Protein AF-A0AA96KJK0-F1 (afdb_monomer_lite)

Sequence (86 aa):
MKAEIILDWDYGTPTLEGLYYAAVKHGEGAGFLEFIEWRNCKWELTNGGEVVAFIDIESFTNQLRIQWPKPAPQPSNSDPEEFEEV

Foldseek 3Di:
DDDDQDAPKDFDFDPDWDWKFFWFDDPDPDIDTDIWTQDPRDTPDPPDTDGGIIDGPVSVCVSVVDDDDDDDDDPPCDDDDPDDDD

Structure (mmCIF, N/CA/C/O backbone):
data_AF-A0AA96KJK0-F1
#
_entry.id   AF-A0AA96KJK0-F1
#
loop_
_atom_site.group_PDB
_atom_site.id
_atom_site.type_symbol
_atom_site.label_atom_id
_atom_site.label_alt_id
_atom_site.label_comp_id
_atom_site.label_asym_id
_atom_site.label_entity_id
_atom_site.label_seq_id
_atom_site.pdbx_PDB_ins_code
_atom_site.Cartn_x
_atom_site.Cartn_y
_atom_site.Cartn_z
_atom_site.occupancy
_atom_site.B_iso_or_equiv
_atom_site.auth_seq_id
_atom_site.auth_comp_id
_atom_site.auth_asym_id
_atom_site.auth_atom_id
_atom_site.pdbx_PDB_model_num
ATOM 1 N N . MET A 1 1 ? 11.245 -12.308 20.894 1.00 56.00 1 MET A N 1
ATOM 2 C CA . MET A 1 1 ? 10.678 -13.123 19.798 1.00 56.00 1 MET A CA 1
ATOM 3 C C . MET A 1 1 ? 10.236 -12.146 18.720 1.00 56.00 1 MET A C 1
ATOM 5 O O . MET A 1 1 ? 9.538 -11.202 19.065 1.00 56.00 1 MET A O 1
ATOM 9 N N . LYS A 1 2 ? 10.732 -12.264 17.484 1.00 66.19 2 LYS A N 1
ATOM 10 C CA . LYS A 1 2 ? 10.319 -11.383 16.381 1.00 66.19 2 LYS A CA 1
ATOM 11 C C . LYS A 1 2 ? 9.051 -11.987 15.785 1.00 66.19 2 LYS A C 1
ATOM 13 O O . LYS A 1 2 ? 9.074 -13.161 15.432 1.00 66.19 2 LYS A O 1
ATOM 18 N N . ALA A 1 3 ? 7.958 -11.233 15.756 1.00 74.12 3 ALA A N 1
ATOM 19 C CA . ALA A 1 3 ? 6.776 -11.655 15.019 1.00 74.12 3 ALA A CA 1
ATOM 20 C C . ALA A 1 3 ? 7.078 -11.523 13.523 1.00 74.12 3 ALA A C 1
ATOM 22 O O . ALA A 1 3 ? 7.626 -10.506 13.089 1.00 74.12 3 ALA A O 1
ATOM 23 N N . GLU A 1 4 ? 6.768 -12.565 12.764 1.00 81.56 4 GLU A N 1
ATOM 24 C CA . GLU A 1 4 ? 6.764 -12.519 11.308 1.00 81.56 4 GLU A CA 1
ATOM 25 C C . GLU A 1 4 ? 5.343 -12.191 10.855 1.00 81.56 4 GLU A C 1
ATOM 27 O O . GLU A 1 4 ? 4.381 -12.796 11.328 1.00 81.56 4 GLU A O 1
ATOM 32 N N . ILE A 1 5 ? 5.220 -11.191 9.989 1.00 81.44 5 ILE A N 1
ATOM 33 C CA . ILE A 1 5 ? 3.957 -10.788 9.378 1.00 81.44 5 ILE A CA 1
ATOM 34 C C . ILE A 1 5 ? 4.071 -11.176 7.909 1.00 81.44 5 ILE A C 1
ATOM 36 O O . ILE A 1 5 ? 4.900 -10.621 7.188 1.00 81.44 5 ILE A O 1
ATOM 40 N N . ILE A 1 6 ? 3.259 -12.142 7.494 1.00 86.94 6 ILE A N 1
ATOM 41 C CA . ILE A 1 6 ? 3.114 -12.540 6.095 1.00 86.94 6 ILE A CA 1
ATOM 42 C C . ILE A 1 6 ? 1.876 -11.818 5.579 1.00 86.94 6 ILE A C 1
ATOM 44 O O . ILE A 1 6 ? 0.806 -11.980 6.158 1.00 86.94 6 ILE A O 1
ATOM 48 N N . LEU A 1 7 ? 2.053 -10.991 4.550 1.00 89.62 7 LEU A N 1
ATOM 49 C CA . LEU A 1 7 ? 0.967 -10.237 3.934 1.00 89.62 7 LEU A CA 1
ATOM 50 C C . LEU A 1 7 ? 0.487 -10.947 2.671 1.00 89.62 7 LEU A C 1
ATOM 52 O O . LEU A 1 7 ? 1.308 -11.374 1.853 1.00 89.62 7 LEU A O 1
ATOM 56 N N . ASP A 1 8 ? -0.829 -11.015 2.503 1.00 92.50 8 ASP A N 1
ATOM 57 C CA . ASP A 1 8 ? -1.452 -11.451 1.251 1.00 92.50 8 ASP A CA 1
ATOM 58 C C . ASP A 1 8 ? -1.406 -10.298 0.241 1.00 92.50 8 ASP A C 1
ATOM 60 O O . ASP A 1 8 ? -2.290 -9.446 0.199 1.00 92.50 8 ASP A O 1
ATOM 64 N N . TRP A 1 9 ? -0.310 -10.230 -0.513 1.00 96.00 9 TRP A N 1
ATOM 65 C CA . TRP A 1 9 ? -0.078 -9.189 -1.510 1.00 96.00 9 TRP A CA 1
ATOM 66 C C . TRP A 1 9 ? -0.942 -9.372 -2.759 1.00 96.00 9 TRP A C 1
ATOM 68 O O . TRP A 1 9 ? -0.992 -10.458 -3.338 1.00 96.00 9 TRP A O 1
ATOM 78 N N . ASP A 1 10 ? -1.491 -8.264 -3.242 1.00 97.12 10 ASP A N 1
ATOM 79 C CA . ASP A 1 10 ? -2.045 -8.116 -4.581 1.00 97.12 10 ASP A CA 1
ATOM 80 C C . ASP A 1 10 ? -1.010 -7.536 -5.553 1.00 97.12 10 ASP A C 1
ATOM 82 O O . ASP A 1 10 ? -0.034 -6.880 -5.171 1.00 97.12 10 ASP A O 1
ATOM 86 N N . TYR A 1 11 ? -1.244 -7.769 -6.845 1.00 96.75 11 TYR A N 1
ATOM 87 C CA . TYR A 1 11 ? -0.354 -7.376 -7.937 1.00 96.75 11 TYR A CA 1
ATOM 88 C C . TYR A 1 11 ? -1.127 -6.650 -9.044 1.00 96.75 11 TYR A C 1
ATOM 90 O O . TYR A 1 11 ? -2.311 -6.901 -9.266 1.00 96.75 11 TYR A O 1
ATOM 98 N N . GLY A 1 12 ? -0.441 -5.780 -9.791 1.00 95.06 12 GLY A N 1
ATOM 99 C CA . GLY A 1 12 ? -1.034 -5.008 -10.886 1.00 95.06 12 GLY A CA 1
ATOM 100 C C . GLY A 1 12 ? -1.548 -3.641 -10.435 1.00 95.06 12 GLY A C 1
ATOM 101 O O . GLY A 1 12 ? -0.837 -2.906 -9.754 1.00 95.06 12 GLY A O 1
ATOM 102 N N . THR A 1 13 ? -2.764 -3.277 -10.842 1.00 94.62 13 THR A N 1
ATOM 103 C CA . THR A 1 13 ? -3.383 -1.982 -10.512 1.00 94.62 13 THR A CA 1
ATOM 104 C C . THR A 1 13 ? -4.611 -2.172 -9.624 1.00 94.62 13 THR A C 1
ATOM 106 O O . THR A 1 13 ? -5.468 -2.986 -9.984 1.00 94.62 13 THR A O 1
ATOM 109 N N . PRO A 1 14 ? -4.765 -1.405 -8.533 1.00 96.06 14 PRO A N 1
ATOM 110 C CA . PRO A 1 14 ? -5.960 -1.473 -7.705 1.00 96.06 14 PRO A CA 1
ATOM 111 C C . PRO A 1 14 ? -7.225 -1.058 -8.465 1.00 96.06 14 PRO A C 1
ATOM 113 O O . PRO A 1 14 ? -7.204 -0.162 -9.313 1.00 96.06 14 PRO A O 1
ATOM 116 N N . THR A 1 15 ? -8.354 -1.682 -8.130 1.00 93.31 15 THR A N 1
ATOM 117 C CA . THR A 1 15 ? -9.662 -1.367 -8.733 1.00 93.31 15 THR A CA 1
ATOM 118 C C . THR A 1 15 ? -10.365 -0.191 -8.065 1.00 93.31 15 THR A C 1
ATOM 120 O O . THR A 1 15 ? -11.205 0.452 -8.691 1.00 93.31 15 THR A O 1
ATOM 123 N N . LEU A 1 16 ? -10.054 0.078 -6.795 1.00 95.69 16 LEU A N 1
ATOM 124 C CA . LEU A 1 16 ? -10.700 1.105 -5.982 1.00 95.69 16 LEU A CA 1
ATOM 125 C C . LEU A 1 16 ? -9.699 2.192 -5.606 1.00 95.69 16 LEU A C 1
ATOM 127 O O . LEU A 1 16 ? -8.555 1.896 -5.264 1.00 95.69 16 LEU A O 1
ATOM 131 N N . GLU A 1 17 ? -10.134 3.449 -5.641 1.00 96.81 17 GLU A N 1
ATOM 132 C CA . GLU A 1 17 ? -9.349 4.537 -5.056 1.00 96.81 17 GLU A CA 1
ATOM 133 C C . GLU A 1 17 ? -9.238 4.364 -3.541 1.00 96.81 17 GLU A C 1
ATOM 135 O O . GLU A 1 17 ? -10.184 3.919 -2.889 1.00 96.81 17 GLU A O 1
ATOM 140 N N . GLY A 1 18 ? -8.090 4.734 -2.975 1.00 96.56 18 GLY A N 1
ATOM 141 C CA . GLY A 1 18 ? -7.872 4.620 -1.538 1.00 96.56 18 GLY A CA 1
ATOM 142 C C . GLY A 1 18 ? -6.405 4.576 -1.137 1.00 96.56 18 GLY A C 1
ATOM 143 O O . GLY A 1 18 ? -5.510 4.770 -1.958 1.00 96.56 18 GLY A O 1
ATOM 144 N N . LEU A 1 19 ? -6.183 4.319 0.152 1.00 97.12 19 LEU A N 1
ATOM 145 C CA . LEU A 1 19 ? -4.861 4.161 0.746 1.00 97.12 19 LEU A CA 1
ATOM 146 C C . LEU A 1 19 ? -4.469 2.682 0.771 1.00 97.12 19 LEU A C 1
ATOM 148 O O . LEU A 1 19 ? -5.230 1.839 1.250 1.00 97.12 19 LEU A O 1
ATOM 152 N N . TYR A 1 20 ? -3.259 2.393 0.310 1.00 97.44 20 TYR A N 1
ATOM 153 C CA . TYR A 1 20 ? -2.705 1.046 0.248 1.00 97.44 20 TYR A CA 1
ATOM 154 C C . TYR A 1 20 ? -1.365 0.999 0.967 1.00 97.44 20 TYR A C 1
ATOM 156 O O . TYR A 1 20 ? -0.620 1.976 0.953 1.00 97.44 20 TYR A O 1
ATOM 164 N N . TYR A 1 21 ? -1.035 -0.143 1.559 1.00 96.19 21 TYR A N 1
ATOM 165 C CA . TYR A 1 21 ? 0.339 -0.453 1.932 1.00 96.19 21 TYR A CA 1
ATOM 166 C C . TYR A 1 21 ? 1.012 -1.135 0.742 1.00 96.19 21 TYR A C 1
ATOM 168 O O . TYR A 1 21 ? 0.526 -2.151 0.249 1.00 96.19 21 TYR A O 1
ATOM 176 N N . ALA A 1 22 ? 2.097 -0.559 0.240 1.00 96.50 22 ALA A N 1
ATOM 177 C CA . ALA A 1 22 ? 2.671 -0.930 -1.045 1.00 96.50 22 ALA A CA 1
ATOM 178 C C . ALA A 1 22 ? 4.166 -1.223 -0.941 1.00 96.50 22 ALA A C 1
ATOM 180 O O . ALA A 1 22 ? 4.900 -0.566 -0.201 1.00 96.50 22 ALA A O 1
ATOM 181 N N . ALA A 1 23 ? 4.616 -2.198 -1.729 1.00 95.62 23 ALA A N 1
ATOM 182 C CA . ALA A 1 23 ? 6.022 -2.457 -1.976 1.00 95.62 23 ALA A CA 1
ATOM 183 C C . ALA A 1 23 ? 6.474 -1.675 -3.212 1.00 95.62 23 ALA A C 1
ATOM 185 O O . ALA A 1 23 ? 5.989 -1.909 -4.322 1.00 95.62 23 ALA A O 1
ATOM 186 N N . VAL A 1 24 ? 7.421 -0.759 -3.014 1.00 95.56 24 VAL A N 1
ATOM 187 C CA . VAL A 1 24 ? 7.969 0.111 -4.058 1.00 95.56 24 VAL A CA 1
ATOM 188 C C . VAL A 1 24 ? 9.388 -0.318 -4.387 1.00 95.56 24 VAL A C 1
ATOM 190 O O . VAL A 1 24 ? 10.214 -0.517 -3.494 1.00 95.56 24 VAL A O 1
ATOM 193 N N . LYS A 1 25 ? 9.689 -0.431 -5.678 1.00 95.12 25 LYS A N 1
ATOM 194 C CA . LYS A 1 25 ? 11.006 -0.793 -6.198 1.00 95.12 25 LYS A CA 1
ATOM 195 C C . LYS A 1 25 ? 11.667 0.393 -6.907 1.00 95.12 25 LYS A C 1
ATOM 197 O O . LYS A 1 25 ? 11.030 1.112 -7.675 1.00 95.12 25 LYS A O 1
ATOM 202 N N . HIS A 1 26 ? 12.971 0.556 -6.683 1.00 91.19 26 HIS A N 1
ATOM 203 C CA . HIS A 1 26 ? 13.850 1.515 -7.353 1.00 91.19 26 HIS A CA 1
ATOM 204 C C . HIS A 1 26 ? 15.009 0.779 -8.033 1.00 91.19 26 HIS A C 1
ATOM 206 O O . HIS A 1 26 ? 15.995 0.406 -7.392 1.00 91.19 26 HIS A O 1
ATOM 212 N N . GLY A 1 27 ? 14.906 0.580 -9.349 1.00 83.50 27 GLY A N 1
ATOM 213 C CA . GLY A 1 27 ? 15.910 -0.173 -10.106 1.00 83.50 27 GLY A CA 1
ATOM 214 C C . GLY A 1 27 ? 16.050 -1.615 -9.604 1.00 83.50 27 GLY A C 1
ATOM 215 O O . GLY A 1 27 ? 15.113 -2.177 -9.051 1.00 83.50 27 GLY A O 1
ATOM 216 N N . GLU A 1 28 ? 17.209 -2.245 -9.798 1.00 80.06 28 GLU A N 1
ATOM 217 C CA . GLU A 1 28 ? 17.381 -3.675 -9.486 1.00 80.06 28 GLU A CA 1
ATOM 218 C C . GLU A 1 28 ? 17.652 -3.985 -8.005 1.00 80.06 28 GLU A C 1
ATOM 220 O O . GLU A 1 28 ? 17.396 -5.107 -7.574 1.00 80.06 28 GLU A O 1
ATOM 225 N N . GLY A 1 29 ? 18.145 -3.018 -7.224 1.00 80.88 29 GLY A N 1
ATOM 226 C CA . GLY A 1 29 ? 18.727 -3.289 -5.902 1.00 80.88 29 GLY A CA 1
ATOM 227 C C . GLY A 1 29 ? 18.111 -2.552 -4.715 1.00 80.88 29 GLY A C 1
ATOM 228 O O . GLY A 1 29 ? 18.555 -2.778 -3.592 1.00 80.88 29 GLY A O 1
ATOM 229 N N . ALA A 1 30 ? 17.132 -1.670 -4.928 1.00 88.75 30 ALA A N 1
ATOM 230 C CA . ALA A 1 30 ? 16.551 -0.863 -3.858 1.00 88.75 30 ALA A CA 1
ATOM 231 C C . ALA A 1 30 ? 15.022 -0.928 -3.859 1.00 88.75 30 ALA A C 1
ATOM 233 O O . ALA A 1 30 ? 14.382 -1.085 -4.899 1.00 88.75 30 ALA A O 1
ATOM 234 N N . GLY A 1 31 ? 14.437 -0.788 -2.674 1.00 92.31 31 GLY A N 1
ATOM 235 C CA . GLY A 1 31 ? 12.999 -0.727 -2.486 1.00 92.31 31 GLY A CA 1
ATOM 236 C C . GLY A 1 31 ? 12.636 -0.421 -1.042 1.00 92.31 31 GLY A C 1
ATOM 237 O O . GLY A 1 31 ? 13.486 -0.470 -0.149 1.00 92.31 31 GLY A O 1
ATOM 238 N N . PHE A 1 32 ? 11.375 -0.085 -0.826 1.00 92.88 32 PHE A N 1
ATOM 239 C CA . PHE A 1 32 ? 10.821 0.203 0.490 1.00 92.88 32 PHE A CA 1
ATOM 240 C C . PHE A 1 32 ? 9.339 -0.165 0.538 1.00 92.88 32 PHE A C 1
ATOM 242 O O . PHE A 1 32 ? 8.724 -0.470 -0.484 1.00 92.88 32 PHE A O 1
ATOM 249 N N . LEU A 1 33 ? 8.786 -0.161 1.747 1.00 93.62 33 LEU A N 1
ATOM 250 C CA . LEU A 1 33 ? 7.361 -0.336 1.988 1.00 93.62 33 LEU A CA 1
ATOM 251 C C . LEU A 1 33 ? 6.794 0.984 2.513 1.00 93.62 33 LEU A C 1
ATOM 253 O O . LEU A 1 33 ? 7.364 1.557 3.444 1.00 93.62 33 LEU A O 1
ATOM 257 N N . GLU A 1 34 ? 5.696 1.462 1.940 1.00 93.38 34 GLU A N 1
ATOM 258 C CA . GLU A 1 34 ? 5.090 2.752 2.292 1.00 93.38 34 GLU A CA 1
ATOM 259 C C . GLU A 1 34 ? 3.562 2.707 2.140 1.00 93.38 34 GLU A C 1
ATOM 261 O O . GLU A 1 34 ? 3.023 1.859 1.429 1.00 93.38 34 GLU A O 1
ATOM 266 N N . PHE A 1 35 ? 2.860 3.616 2.823 1.00 95.06 35 PHE A N 1
ATOM 267 C CA . PHE A 1 35 ? 1.442 3.865 2.575 1.00 95.06 35 PHE A CA 1
ATOM 268 C C . PHE A 1 35 ? 1.274 4.870 1.435 1.00 95.06 35 PHE A C 1
ATOM 270 O O . PHE A 1 35 ? 1.750 5.998 1.538 1.00 95.06 35 PHE A O 1
ATOM 277 N N . ILE A 1 36 ? 0.601 4.466 0.359 1.00 95.88 36 ILE A N 1
ATOM 278 C CA . ILE A 1 36 ? 0.511 5.231 -0.889 1.00 95.88 36 ILE A CA 1
ATOM 279 C C . ILE A 1 36 ? -0.949 5.299 -1.335 1.00 95.88 36 ILE A C 1
ATOM 281 O O . ILE A 1 36 ? -1.674 4.302 -1.289 1.00 95.88 36 ILE A O 1
ATOM 285 N N . GLU A 1 37 ? -1.390 6.481 -1.766 1.00 96.56 37 GLU A N 1
ATOM 286 C CA . GLU A 1 37 ? -2.723 6.661 -2.339 1.00 96.56 37 GLU A CA 1
ATOM 287 C C . GLU A 1 37 ? -2.761 6.218 -3.809 1.00 96.56 37 GLU A C 1
ATOM 289 O O . GLU A 1 37 ? -1.903 6.589 -4.619 1.00 96.56 37 GLU A O 1
ATOM 294 N N . TRP A 1 38 ? -3.796 5.454 -4.159 1.00 97.06 38 TRP A N 1
ATOM 295 C CA . TRP A 1 38 ? -4.212 5.205 -5.536 1.00 97.06 38 TRP A CA 1
ATOM 29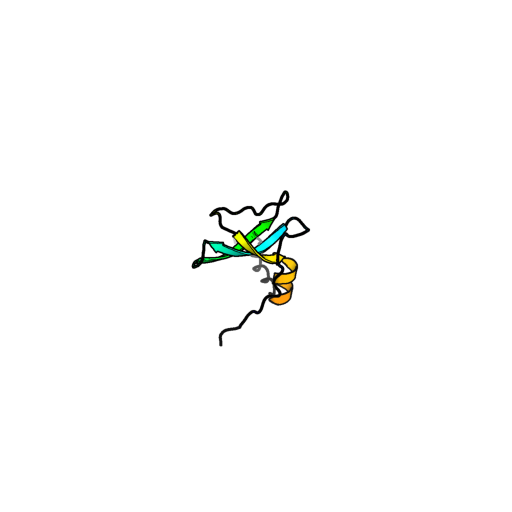6 C C . TRP A 1 38 ? -5.393 6.110 -5.868 1.00 97.06 38 TRP A C 1
ATOM 298 O O . TRP A 1 38 ? -6.456 6.012 -5.245 1.00 97.06 38 TRP A O 1
ATOM 308 N N . ARG A 1 39 ? -5.217 6.992 -6.852 1.00 96.81 39 ARG A N 1
ATOM 309 C CA . ARG A 1 39 ? -6.237 7.963 -7.255 1.00 96.81 39 ARG A CA 1
ATOM 310 C C . ARG A 1 39 ? -6.120 8.299 -8.729 1.00 96.81 39 ARG A C 1
ATOM 312 O O . ARG A 1 39 ? -5.014 8.401 -9.245 1.00 96.81 39 ARG A O 1
ATOM 319 N N . ASN A 1 40 ? -7.238 8.514 -9.416 1.00 95.50 40 ASN A N 1
ATOM 320 C CA . ASN A 1 40 ? -7.274 8.843 -10.842 1.00 95.50 40 ASN A CA 1
ATOM 321 C C . ASN A 1 40 ? -6.437 7.867 -11.695 1.00 95.50 40 ASN A C 1
ATOM 323 O O . ASN A 1 40 ? -5.709 8.286 -12.596 1.00 95.50 40 ASN A O 1
ATOM 327 N N . CYS A 1 41 ? -6.511 6.572 -11.370 1.00 94.69 41 CYS A N 1
ATOM 328 C CA . CYS A 1 41 ? -5.758 5.498 -12.026 1.00 94.69 41 CYS A CA 1
ATOM 329 C C . CYS A 1 41 ? -4.223 5.652 -11.969 1.00 94.69 41 CYS A C 1
ATOM 331 O O . CYS A 1 41 ? -3.526 5.213 -12.887 1.00 94.69 41 CYS A O 1
ATOM 333 N N . LYS A 1 42 ? -3.687 6.276 -10.913 1.00 95.38 42 LYS A N 1
ATOM 334 C CA . LYS A 1 42 ? -2.244 6.426 -10.688 1.00 95.38 42 LYS A CA 1
ATOM 335 C C . LYS A 1 42 ? -1.879 6.345 -9.203 1.00 95.38 42 LYS A C 1
ATOM 337 O O . LYS A 1 42 ? -2.679 6.679 -8.331 1.00 95.38 42 LYS A O 1
ATOM 342 N N . TRP A 1 43 ? -0.642 5.930 -8.936 1.00 95.62 43 TRP A N 1
ATOM 343 C CA . TRP A 1 43 ? -0.028 5.988 -7.611 1.00 95.62 43 TRP A CA 1
ATOM 344 C C . TRP A 1 43 ? 0.536 7.389 -7.354 1.00 95.62 43 TRP A C 1
ATOM 346 O O . TRP A 1 43 ? 1.300 7.905 -8.173 1.00 95.62 43 TRP A O 1
ATOM 356 N N . GLU A 1 44 ? 0.193 7.999 -6.221 1.00 94.50 44 GLU A N 1
ATOM 357 C CA . GLU A 1 44 ? 0.738 9.301 -5.810 1.00 94.50 44 GLU A CA 1
ATOM 358 C C . GLU A 1 44 ? 2.097 9.114 -5.106 1.00 94.50 44 GLU A C 1
ATOM 360 O O . GLU A 1 44 ? 2.211 9.155 -3.883 1.00 94.50 44 GLU A O 1
ATOM 365 N N . LEU A 1 45 ? 3.143 8.855 -5.897 1.00 89.50 45 LEU A N 1
ATOM 366 C CA . LEU A 1 45 ? 4.506 8.622 -5.407 1.00 89.50 45 LEU A CA 1
ATOM 367 C C . LEU A 1 45 ? 5.290 9.933 -5.267 1.00 89.50 45 LEU A C 1
ATOM 369 O O . LEU A 1 45 ? 5.522 10.632 -6.252 1.00 89.50 45 LEU A O 1
ATOM 373 N N . THR A 1 46 ? 5.795 10.219 -4.065 1.00 83.12 46 THR A N 1
ATOM 374 C CA . THR A 1 46 ? 6.622 11.415 -3.810 1.00 83.12 46 THR A CA 1
ATOM 375 C C . THR A 1 46 ? 8.038 11.287 -4.387 1.00 83.12 46 THR A C 1
ATOM 377 O O . THR A 1 46 ? 8.591 12.259 -4.895 1.00 83.12 46 THR A O 1
ATOM 380 N N . ASN A 1 47 ? 8.629 10.087 -4.342 1.00 78.44 47 ASN A N 1
ATOM 381 C CA . ASN A 1 47 ? 10.046 9.862 -4.669 1.00 78.44 47 ASN A CA 1
ATOM 382 C C . ASN A 1 47 ? 10.268 9.076 -5.976 1.00 78.44 47 ASN A C 1
ATOM 384 O O . ASN A 1 47 ? 11.391 8.661 -6.263 1.00 78.44 47 ASN A O 1
ATOM 388 N N . GLY A 1 48 ? 9.218 8.878 -6.782 1.00 84.94 48 GLY A N 1
ATOM 389 C CA . GLY A 1 48 ? 9.243 7.996 -7.953 1.00 84.94 48 GLY A CA 1
ATOM 390 C C . GLY A 1 48 ? 9.265 6.509 -7.577 1.00 84.94 48 GLY A C 1
ATOM 391 O O . GLY A 1 48 ? 8.874 6.146 -6.472 1.00 84.94 48 GLY A O 1
ATOM 392 N N . GLY A 1 49 ? 9.725 5.659 -8.501 1.00 90.50 49 GLY A N 1
ATOM 393 C CA . GLY A 1 49 ? 9.740 4.199 -8.338 1.00 90.50 49 GLY A CA 1
ATOM 394 C C . GLY A 1 49 ? 8.535 3.504 -8.976 1.00 90.50 49 GLY A C 1
ATOM 395 O O . GLY A 1 49 ? 7.710 4.137 -9.634 1.00 90.50 49 GLY A O 1
ATOM 396 N N . GLU A 1 50 ? 8.464 2.187 -8.803 1.00 93.94 50 GLU A N 1
ATOM 397 C CA . GLU A 1 50 ? 7.376 1.342 -9.304 1.00 93.94 50 GLU A CA 1
ATOM 398 C C . GLU A 1 50 ? 6.755 0.556 -8.148 1.00 93.94 50 GLU A C 1
ATOM 400 O O . GLU A 1 50 ? 7.464 -0.126 -7.404 1.00 93.94 50 GLU A O 1
ATOM 405 N N . VAL A 1 51 ? 5.431 0.636 -8.002 1.00 96.00 51 VAL A N 1
ATOM 406 C CA . VAL A 1 51 ? 4.692 -0.234 -7.082 1.00 96.00 51 VAL A CA 1
ATOM 407 C C . VAL A 1 51 ? 4.606 -1.623 -7.703 1.00 96.00 51 VAL A C 1
ATOM 409 O O . VAL A 1 51 ? 3.995 -1.793 -8.755 1.00 96.00 51 VAL A O 1
ATOM 412 N N . VAL A 1 52 ? 5.215 -2.613 -7.050 1.00 96.25 52 VAL A N 1
ATOM 413 C CA . VAL A 1 52 ? 5.277 -3.999 -7.550 1.00 96.25 52 VAL A CA 1
ATOM 414 C C . VAL A 1 52 ? 4.266 -4.923 -6.878 1.00 96.25 52 VAL A C 1
ATOM 416 O O . VAL A 1 52 ? 3.935 -5.967 -7.433 1.00 96.25 52 VAL A O 1
ATOM 419 N N . ALA A 1 53 ? 3.786 -4.547 -5.695 1.00 97.31 53 ALA A N 1
ATOM 420 C CA . ALA A 1 53 ? 2.752 -5.249 -4.950 1.00 97.31 53 ALA A CA 1
ATOM 421 C C . ALA A 1 53 ? 2.076 -4.283 -3.970 1.00 97.31 53 ALA A C 1
ATOM 423 O O . ALA A 1 53 ? 2.698 -3.312 -3.527 1.00 97.31 53 ALA A O 1
ATOM 424 N N . PHE A 1 54 ? 0.826 -4.548 -3.616 1.00 97.75 54 PHE A N 1
ATOM 425 C CA . PHE A 1 54 ? 0.067 -3.726 -2.678 1.00 97.75 54 PHE A CA 1
ATOM 426 C C . PH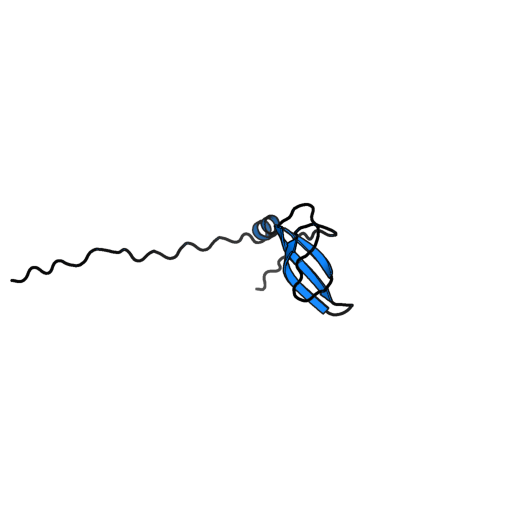E A 1 54 ? -0.912 -4.565 -1.857 1.00 97.75 54 PHE A C 1
ATOM 428 O O . PHE A 1 54 ? -1.181 -5.714 -2.177 1.00 97.75 54 PHE A O 1
ATOM 435 N N . ILE A 1 55 ? -1.432 -3.983 -0.786 1.00 96.75 55 ILE A N 1
ATOM 436 C CA . ILE A 1 55 ? -2.568 -4.490 -0.019 1.00 96.75 55 ILE A CA 1
ATOM 437 C C . ILE A 1 55 ? -3.383 -3.280 0.436 1.00 96.75 55 ILE A C 1
ATOM 439 O O . ILE A 1 55 ? -2.815 -2.256 0.836 1.00 96.75 55 ILE A O 1
ATOM 443 N N . ASP A 1 56 ? -4.707 -3.343 0.322 1.00 95.38 56 ASP A N 1
ATOM 444 C CA . ASP A 1 56 ? -5.560 -2.255 0.799 1.00 95.38 56 ASP A CA 1
ATOM 445 C C . ASP A 1 56 ? -5.506 -2.149 2.335 1.00 95.38 56 ASP A C 1
ATOM 447 O O . ASP A 1 56 ? -5.213 -3.114 3.050 1.00 95.38 56 ASP A O 1
ATOM 451 N N . ILE A 1 57 ? -5.757 -0.949 2.865 1.00 92.44 57 ILE A N 1
ATOM 452 C CA . ILE A 1 57 ? -5.618 -0.684 4.303 1.00 92.44 57 ILE A CA 1
ATOM 453 C C . ILE A 1 57 ? -6.577 -1.519 5.170 1.00 92.44 57 ILE A C 1
ATOM 455 O O . ILE A 1 57 ? -6.243 -1.856 6.311 1.00 92.44 57 ILE A O 1
ATOM 459 N N . GLU A 1 58 ? -7.755 -1.877 4.656 1.00 90.19 58 GLU A N 1
ATOM 460 C CA . GLU A 1 58 ? -8.731 -2.690 5.383 1.00 90.19 58 GLU A CA 1
ATOM 461 C C . GLU A 1 58 ? -8.217 -4.130 5.512 1.00 90.19 58 GLU A C 1
ATOM 463 O O . GLU A 1 58 ? -8.119 -4.656 6.624 1.00 90.19 58 GLU A O 1
ATOM 468 N N . SER A 1 59 ? -7.767 -4.736 4.412 1.00 91.56 59 SER A N 1
ATOM 469 C CA . SER A 1 59 ? -7.150 -6.068 4.416 1.00 91.56 59 SER A CA 1
ATOM 470 C C . SER A 1 59 ? -5.893 -6.114 5.287 1.00 91.56 59 SER A C 1
ATOM 472 O O . SER A 1 59 ? -5.731 -7.028 6.101 1.00 91.56 59 SER A O 1
ATOM 474 N N . PHE A 1 60 ? -5.039 -5.092 5.199 1.00 92.00 60 PHE A N 1
ATOM 475 C CA . PHE A 1 60 ? -3.839 -4.978 6.027 1.00 92.00 60 PHE A CA 1
ATOM 476 C C . PHE A 1 60 ? -4.164 -4.928 7.527 1.00 92.00 60 PHE A C 1
ATOM 478 O O . PHE A 1 60 ? -3.594 -5.680 8.323 1.00 92.00 60 PHE A O 1
ATOM 485 N N . THR A 1 61 ? -5.109 -4.076 7.936 1.00 88.50 61 THR A N 1
ATOM 486 C CA . THR A 1 61 ? -5.493 -3.949 9.354 1.00 88.50 61 THR A CA 1
ATOM 487 C C . THR A 1 61 ? -6.166 -5.215 9.890 1.00 88.50 61 THR A C 1
ATOM 489 O O . THR A 1 61 ? -5.889 -5.615 11.028 1.00 88.50 61 THR A O 1
ATOM 492 N N . ASN A 1 62 ? -6.960 -5.897 9.060 1.00 87.00 62 ASN A N 1
ATOM 493 C CA . ASN A 1 62 ? -7.574 -7.183 9.391 1.00 87.00 62 ASN A CA 1
ATOM 494 C C . ASN A 1 62 ? -6.531 -8.289 9.638 1.00 87.00 62 ASN A C 1
ATOM 496 O O . ASN A 1 62 ? -6.695 -9.086 10.567 1.00 87.00 62 ASN A O 1
ATOM 500 N N . GLN A 1 63 ? -5.430 -8.315 8.878 1.00 87.75 63 GLN A N 1
ATOM 501 C CA . GLN A 1 63 ? -4.354 -9.300 9.062 1.00 87.75 63 GLN A CA 1
ATOM 502 C C . GLN A 1 63 ? -3.520 -9.047 10.325 1.00 87.75 63 GLN A C 1
ATOM 504 O O . GLN A 1 63 ? -3.090 -9.991 10.992 1.00 87.75 63 GLN A O 1
ATOM 509 N N . LEU A 1 64 ? -3.327 -7.783 10.709 1.00 82.69 64 LEU A N 1
ATOM 510 C CA . LEU A 1 64 ? -2.481 -7.426 11.850 1.00 82.69 64 LEU A CA 1
ATOM 511 C C . LEU A 1 64 ? -3.159 -7.559 13.223 1.00 82.69 64 LEU A C 1
ATOM 513 O O . LEU A 1 64 ? -2.480 -7.418 14.242 1.00 82.69 64 LEU A O 1
ATOM 517 N N . ARG A 1 65 ? -4.474 -7.827 13.280 1.00 73.31 65 ARG A N 1
ATOM 518 C CA . ARG A 1 65 ? -5.261 -7.884 14.533 1.00 73.31 65 ARG A CA 1
ATOM 519 C C . ARG A 1 65 ? -4.987 -6.691 15.464 1.00 73.31 65 ARG A C 1
ATOM 521 O O . ARG A 1 65 ? -4.897 -6.851 16.684 1.00 73.31 65 ARG A O 1
ATOM 528 N N . ILE A 1 66 ? -4.817 -5.498 14.897 1.00 74.38 66 ILE A N 1
ATOM 529 C CA . ILE A 1 66 ? -4.478 -4.304 15.675 1.00 74.38 66 ILE A CA 1
ATOM 530 C C . ILE A 1 66 ? -5.695 -3.903 16.505 1.00 74.38 66 ILE A C 1
ATOM 532 O O . ILE A 1 66 ? -6.767 -3.629 15.972 1.00 74.38 66 ILE A O 1
ATOM 536 N N . GLN A 1 67 ? -5.523 -3.838 17.823 1.00 75.44 67 GLN A N 1
ATOM 537 C CA . GLN A 1 67 ? -6.499 -3.181 18.682 1.00 75.44 67 GLN A CA 1
ATOM 538 C C . GLN A 1 67 ? -6.240 -1.681 18.653 1.00 75.44 67 GLN A C 1
ATOM 540 O O . GLN A 1 67 ? -5.129 -1.232 18.943 1.00 75.44 67 GLN A O 1
ATOM 545 N N . TRP A 1 68 ? -7.274 -0.905 18.337 1.00 77.44 68 TRP A N 1
ATOM 546 C CA . TRP A 1 68 ? -7.208 0.541 18.485 1.00 77.44 68 TRP A CA 1
ATOM 547 C C . TRP A 1 68 ? -6.897 0.903 19.946 1.00 77.44 68 TRP A C 1
ATOM 549 O O . TRP A 1 68 ? -7.493 0.319 20.861 1.00 77.44 68 TRP A O 1
ATOM 559 N N . PRO A 1 69 ? -5.974 1.848 20.197 1.00 83.19 69 PRO A N 1
ATOM 560 C CA . PRO A 1 69 ? -5.711 2.313 21.547 1.00 83.19 69 PRO A CA 1
ATOM 561 C C . PRO A 1 69 ? -6.977 2.935 22.135 1.00 83.19 69 PRO A C 1
ATOM 563 O O . PRO A 1 69 ? -7.734 3.629 21.453 1.00 83.19 69 PRO A O 1
ATOM 566 N N . LYS A 1 70 ? -7.209 2.696 23.427 1.00 85.50 70 LYS A N 1
ATOM 567 C CA . LYS A 1 70 ? -8.291 3.371 24.144 1.00 85.50 70 LYS A CA 1
ATOM 568 C C . LYS A 1 70 ? -7.978 4.871 24.207 1.00 85.50 70 LYS A C 1
ATOM 570 O O . LYS A 1 70 ? -6.821 5.215 24.466 1.00 85.50 70 LYS A O 1
ATOM 575 N N . PRO A 1 71 ? -8.971 5.755 24.007 1.00 84.56 71 PRO A N 1
ATOM 576 C CA . PRO A 1 71 ? -8.791 7.181 24.241 1.00 84.56 71 PRO A CA 1
ATOM 577 C C . PRO A 1 71 ? -8.223 7.420 25.640 1.00 84.56 71 PRO A C 1
ATOM 579 O O . PRO A 1 71 ? -8.605 6.732 26.592 1.00 84.56 71 PRO A O 1
ATOM 582 N N . ALA A 1 72 ? -7.316 8.389 25.766 1.00 81.44 72 ALA A N 1
ATOM 583 C CA . ALA A 1 72 ? -6.868 8.825 27.079 1.00 81.44 72 ALA A CA 1
ATOM 584 C C . ALA A 1 72 ? -8.086 9.301 27.898 1.00 81.44 72 ALA A C 1
ATOM 586 O O . ALA A 1 72 ? -9.000 9.904 27.321 1.00 81.44 72 ALA A O 1
ATOM 587 N N . PRO A 1 73 ? -8.125 9.051 29.218 1.00 79.75 73 PRO A N 1
ATOM 588 C CA . PRO A 1 73 ? -9.148 9.634 30.075 1.00 79.75 73 PRO A CA 1
ATOM 589 C C . PRO A 1 73 ? -9.132 11.153 29.898 1.00 79.75 73 PRO A C 1
ATOM 591 O O . PRO A 1 73 ? -8.075 11.775 30.017 1.00 79.75 73 PRO A O 1
ATOM 594 N N . GLN A 1 74 ? -10.279 11.753 29.586 1.00 75.50 74 GLN A N 1
ATOM 595 C CA . GLN A 1 74 ? -10.380 13.209 29.614 1.00 75.50 74 GLN A CA 1
ATOM 596 C C . GLN A 1 74 ? -10.237 13.663 31.074 1.00 75.50 74 GLN A C 1
ATOM 598 O O . GLN A 1 74 ? -10.833 13.025 31.948 1.00 75.50 74 GLN A O 1
ATOM 603 N N . PRO A 1 75 ? -9.460 14.721 31.370 1.00 70.44 75 PRO A N 1
ATOM 604 C CA . PRO A 1 75 ? -9.468 15.302 32.704 1.00 70.44 75 PRO A CA 1
ATOM 605 C C . PRO A 1 75 ? -10.900 15.745 33.009 1.00 70.44 75 PRO A C 1
ATOM 607 O O . PRO A 1 75 ? -11.489 16.526 32.262 1.00 70.44 75 PRO A O 1
ATOM 610 N N . SER A 1 76 ? -11.487 15.193 34.070 1.00 68.69 76 SER A N 1
ATOM 611 C CA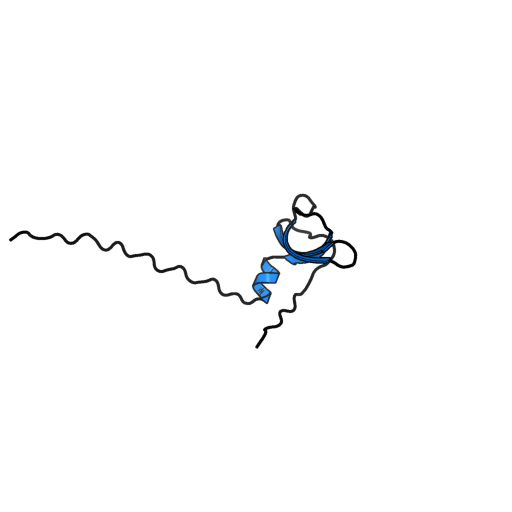 . SER A 1 76 ? -12.770 15.665 34.569 1.00 68.69 76 SER A CA 1
ATOM 612 C C . SER A 1 76 ? -12.583 17.110 35.012 1.00 68.69 76 SER A C 1
ATOM 614 O O . SER A 1 76 ? -11.843 17.368 35.960 1.00 68.69 76 SER A O 1
ATOM 616 N N . ASN A 1 77 ? -13.247 18.047 34.341 1.00 62.03 77 ASN A N 1
ATOM 617 C CA . ASN A 1 77 ? -13.489 19.366 34.910 1.00 62.03 77 ASN A CA 1
ATOM 618 C C . ASN A 1 77 ? -14.469 19.168 36.074 1.00 62.03 77 ASN A C 1
ATOM 620 O O . ASN A 1 77 ? -15.676 19.277 35.891 1.00 62.03 77 ASN A O 1
ATOM 624 N N . SER A 1 78 ? -13.961 18.759 37.234 1.00 57.41 78 SER A N 1
ATOM 625 C CA . SER A 1 78 ? -14.681 18.893 38.495 1.00 57.41 78 SER A CA 1
ATOM 626 C C . SER A 1 78 ? -14.458 20.317 38.997 1.00 57.41 78 SER A C 1
ATOM 628 O O . SER A 1 78 ? -13.316 20.769 39.084 1.00 57.41 78 SER A O 1
ATOM 630 N N . A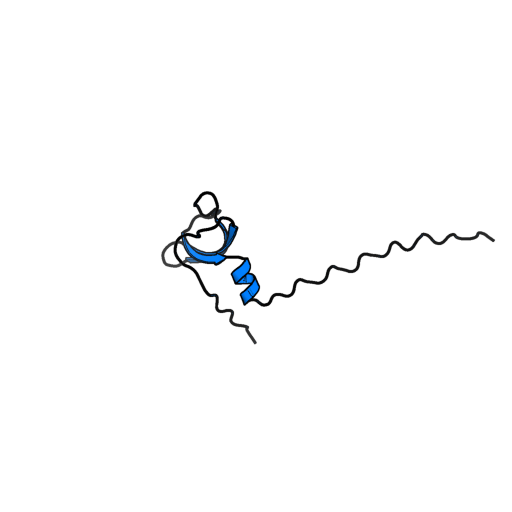SP A 1 79 ? -15.586 20.985 39.212 1.00 59.06 79 ASP A N 1
ATOM 631 C CA . ASP A 1 79 ? -15.830 22.398 39.498 1.00 59.06 79 ASP A CA 1
ATOM 632 C C . ASP A 1 79 ? -14.891 23.068 40.524 1.00 59.06 79 ASP A C 1
ATOM 634 O O . ASP A 1 79 ? -14.321 22.389 41.380 1.00 59.06 79 ASP A O 1
ATOM 638 N N . PRO A 1 80 ? -14.729 24.408 40.467 1.00 54.25 80 PRO A N 1
ATOM 639 C CA . PRO A 1 80 ? -13.957 25.146 41.461 1.00 54.25 80 PRO A CA 1
ATOM 640 C C . PRO A 1 80 ? -14.587 25.005 42.854 1.00 54.25 80 PRO A C 1
ATOM 642 O O . PRO A 1 80 ? -15.784 25.226 43.024 1.00 54.25 80 PRO A O 1
ATOM 645 N N . GLU A 1 81 ? -13.762 24.661 43.845 1.00 57.16 81 GLU A N 1
ATOM 646 C CA . GLU A 1 81 ? -14.118 24.726 45.264 1.00 57.16 81 GLU A CA 1
ATOM 647 C C . GLU A 1 81 ? -14.579 26.156 45.601 1.00 57.16 81 GLU A C 1
ATOM 649 O O . GLU A 1 81 ? -13.792 27.104 45.549 1.00 57.16 81 GLU A O 1
ATOM 654 N N . GLU A 1 82 ? -15.865 26.325 45.928 1.00 57.50 82 GLU A N 1
ATOM 655 C CA . GLU A 1 82 ? -16.336 27.499 46.663 1.00 57.50 82 GLU A CA 1
ATOM 656 C C . GLU A 1 82 ? -15.655 27.481 48.036 1.00 57.50 82 GLU A C 1
ATOM 658 O O . GLU A 1 82 ? -15.981 26.675 48.907 1.00 57.50 82 GLU A O 1
ATOM 663 N N . PHE A 1 83 ? -14.672 28.359 48.223 1.00 56.59 83 PHE A N 1
ATOM 664 C CA . PHE A 1 83 ? -14.159 28.677 49.547 1.00 56.59 83 PHE A CA 1
ATOM 665 C C . PHE A 1 83 ? -15.214 29.525 50.270 1.00 56.59 83 PHE A C 1
ATOM 667 O O . PHE A 1 83 ? -15.402 30.694 49.934 1.00 56.59 83 PHE A O 1
ATOM 674 N N . GLU A 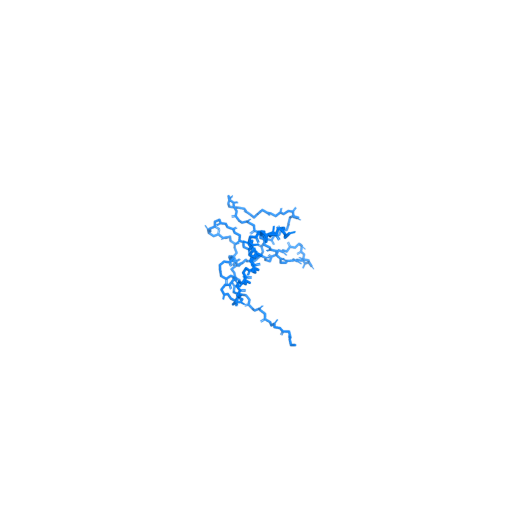1 84 ? -15.902 28.954 51.261 1.00 53.12 84 GLU A N 1
ATOM 675 C CA . GLU A 1 84 ? -16.584 29.751 52.285 1.00 53.12 84 GLU A CA 1
ATOM 676 C C . GLU A 1 84 ? -15.510 30.466 53.124 1.00 53.12 84 GLU A C 1
ATOM 678 O O . GLU A 1 84 ? -14.758 29.832 53.869 1.00 53.12 84 GLU A O 1
ATOM 683 N N . GLU A 1 85 ? -15.402 31.791 52.979 1.00 53.31 85 GLU A N 1
ATOM 684 C CA . GLU A 1 85 ? -14.671 32.630 53.933 1.00 53.31 85 GLU A CA 1
ATOM 685 C C . GLU A 1 85 ? -15.429 32.652 55.272 1.00 53.31 85 GLU A C 1
ATOM 687 O O . GLU A 1 85 ? -16.625 32.952 55.316 1.00 53.31 85 GLU A O 1
ATOM 692 N N . VAL A 1 86 ? -14.714 32.313 56.351 1.00 58.75 86 VAL A N 1
ATOM 693 C CA . VAL A 1 86 ? -15.163 32.349 57.757 1.00 58.75 86 VAL A CA 1
ATOM 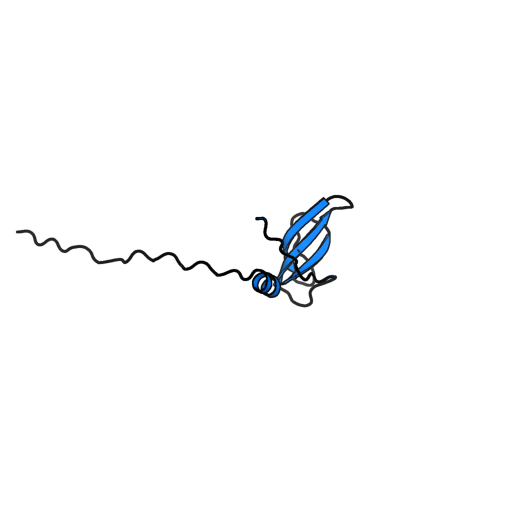694 C C . VAL A 1 86 ? -14.866 33.709 58.377 1.00 58.75 86 VAL A C 1
ATOM 696 O O . VAL A 1 86 ? -13.729 34.195 58.180 1.00 58.75 86 VAL A O 1
#

pLDDT: mean 85.17, std 13.27, range [53.12, 97.75]

Radius of gyration: 22.65 Å; chains: 1; bounding box: 35×46×70 Å

Secondary structure (DSSP, 8-state):
-PPP-----B-S--SS-EEEEEEEEETTTEEEEEEEEEETTEE--SS--EEEEEEEHHHHHHHHTPPPPPPPPPP-----------